Protein AF-A0A538MK66-F1 (afdb_monomer_lite)

Radius of gyration: 10.3 Å; chains: 1; bounding box: 22×10×25 Å

pLDDT: mean 92.74, std 3.63, range [79.94, 98.06]

Secondary structure (DSSP, 8-state):
-EEEEESS--HHHHHHHHHIIIII-TT-EEEEESSGGGS-TTEE-

Sequence (45 aa):
MRWATRRHCHVDRAACAWLIRRFLDPEAEFVFVDDPDEVPADATP

Structure (mmCIF, N/CA/C/O backbone):
data_AF-A0A538MK66-F1
#
_entry.id   AF-A0A538MK66-F1
#
loop_
_atom_site.group_PDB
_atom_site.id
_atom_site.type_symbol
_atom_site.label_atom_id
_atom_site.label_alt_id
_atom_site.label_comp_id
_atom_site.label_asym_id
_atom_site.label_entity_id
_atom_site.label_seq_id
_atom_site.pdbx_PDB_ins_code
_atom_site.Cartn_x
_atom_site.Cartn_y
_atom_site.Cartn_z
_atom_site.occupancy
_atom_site.B_iso_or_equiv
_atom_site.auth_seq_id
_atom_site.auth_comp_id
_atom_site.auth_asym_id
_atom_site.auth_atom_id
_atom_site.pdbx_PDB_model_num
ATOM 1 N N . MET A 1 1 ? -11.026 1.971 -4.013 1.00 90.94 1 MET A N 1
ATOM 2 C CA . MET A 1 1 ? -10.120 2.491 -5.082 1.00 90.94 1 MET A CA 1
ATOM 3 C C . MET A 1 1 ? -8.848 1.643 -5.151 1.00 90.94 1 MET A C 1
ATOM 5 O O . MET A 1 1 ? -8.489 1.062 -4.130 1.00 90.94 1 MET A O 1
ATOM 9 N N . ARG A 1 2 ? -8.167 1.553 -6.309 1.00 93.56 2 ARG A N 1
ATOM 10 C CA . ARG A 1 2 ? -6.895 0.810 -6.444 1.00 93.56 2 ARG A CA 1
ATOM 11 C C . ARG A 1 2 ? -5.682 1.723 -6.256 1.00 93.56 2 ARG A C 1
ATOM 13 O O . ARG A 1 2 ? -5.652 2.831 -6.782 1.00 93.56 2 ARG A O 1
ATOM 20 N N . TRP A 1 3 ? -4.687 1.237 -5.524 1.00 93.94 3 TRP A N 1
ATOM 21 C CA . TRP A 1 3 ? -3.442 1.936 -5.209 1.00 93.94 3 TRP A CA 1
ATOM 22 C C . TRP A 1 3 ? -2.258 1.076 -5.630 1.00 93.94 3 TRP A C 1
ATOM 24 O O . TRP A 1 3 ? -2.192 -0.100 -5.271 1.00 93.94 3 TRP A O 1
ATOM 34 N N . ALA A 1 4 ? -1.316 1.644 -6.371 1.00 94.06 4 ALA A N 1
ATOM 35 C CA . ALA A 1 4 ? -0.086 0.966 -6.743 1.00 94.06 4 ALA A CA 1
ATOM 36 C C . ALA A 1 4 ? 1.074 1.450 -5.871 1.00 94.06 4 ALA A C 1
ATOM 38 O O . ALA A 1 4 ? 1.178 2.615 -5.510 1.00 94.06 4 ALA A O 1
ATOM 39 N N . THR A 1 5 ? 1.968 0.541 -5.503 1.00 93.75 5 THR A N 1
ATOM 40 C CA . THR A 1 5 ? 3.213 0.884 -4.814 1.00 93.75 5 THR A CA 1
ATOM 41 C C . THR A 1 5 ? 4.310 -0.092 -5.216 1.00 93.75 5 THR A C 1
ATOM 43 O O . THR A 1 5 ? 4.034 -1.203 -5.659 1.00 93.75 5 THR A O 1
ATOM 46 N N . ARG A 1 6 ? 5.579 0.288 -5.042 1.00 91.38 6 ARG A N 1
ATOM 47 C CA . ARG A 1 6 ? 6.696 -0.627 -5.308 1.00 91.38 6 ARG A CA 1
ATOM 48 C C . ARG A 1 6 ? 6.690 -1.838 -4.373 1.00 91.38 6 ARG A C 1
ATOM 50 O O . ARG A 1 6 ? 6.387 -1.700 -3.180 1.00 91.38 6 ARG A O 1
ATOM 57 N N . ARG A 1 7 ? 7.101 -2.995 -4.900 1.00 88.25 7 ARG A N 1
ATOM 58 C CA . ARG A 1 7 ? 7.479 -4.180 -4.121 1.00 88.25 7 ARG A CA 1
ATOM 59 C C . ARG A 1 7 ? 8.650 -3.838 -3.195 1.00 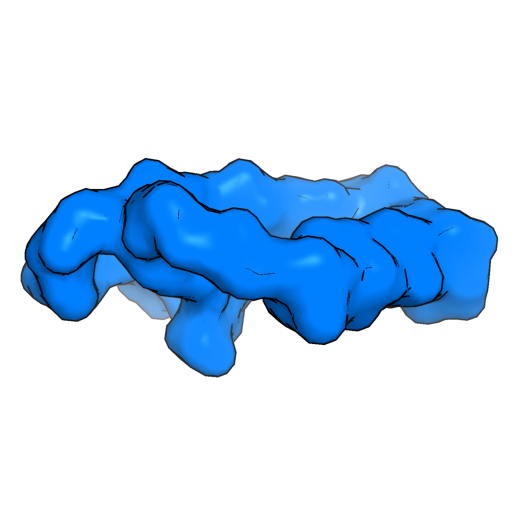88.25 7 ARG A C 1
ATOM 61 O O . ARG A 1 7 ? 9.395 -2.889 -3.430 1.00 88.25 7 ARG A O 1
ATOM 68 N N . HIS A 1 8 ? 8.794 -4.613 -2.120 1.00 88.06 8 HIS A N 1
ATOM 69 C CA . HIS A 1 8 ? 9.762 -4.371 -1.044 1.00 88.06 8 HIS A CA 1
ATOM 70 C C . HIS A 1 8 ? 9.493 -3.046 -0.322 1.00 88.06 8 HIS A C 1
ATOM 72 O O . HIS A 1 8 ? 10.407 -2.316 0.058 1.00 88.06 8 HIS A O 1
ATOM 78 N N . CYS A 1 9 ? 8.207 -2.729 -0.144 1.00 85.31 9 CYS A N 1
ATOM 79 C CA . CYS A 1 9 ? 7.783 -1.520 0.532 1.00 85.31 9 CYS A CA 1
ATOM 80 C C . CYS A 1 9 ? 8.326 -1.474 1.970 1.00 85.31 9 CYS A C 1
ATOM 82 O O . CYS A 1 9 ? 8.254 -2.450 2.719 1.00 85.31 9 CYS A O 1
ATOM 84 N N . HIS A 1 10 ? 8.843 -0.315 2.369 1.00 90.25 10 HIS A N 1
ATOM 85 C CA . HIS A 1 10 ? 9.261 -0.086 3.748 1.00 90.25 10 HIS A CA 1
ATOM 86 C C . HIS A 1 10 ? 8.047 0.032 4.680 1.00 90.25 10 HIS A C 1
ATOM 88 O O . HIS A 1 10 ? 6.920 0.257 4.231 1.00 90.25 10 HIS A O 1
ATOM 94 N N . VAL A 1 11 ? 8.301 -0.079 5.988 1.00 93.75 11 VAL A N 1
ATOM 95 C CA . VAL A 1 11 ? 7.277 -0.037 7.050 1.00 93.75 11 VAL A CA 1
ATOM 96 C C . VAL A 1 11 ? 6.326 1.154 6.903 1.00 93.75 11 VAL A C 1
ATOM 98 O O . VAL A 1 11 ? 5.129 0.996 7.108 1.00 93.75 11 VAL A O 1
ATOM 101 N N . ASP A 1 12 ? 6.837 2.312 6.486 1.00 93.12 12 ASP A N 1
ATOM 102 C CA . ASP A 1 12 ? 6.050 3.524 6.242 1.00 93.12 12 ASP A CA 1
ATOM 103 C C . ASP A 1 12 ? 4.893 3.301 5.249 1.00 93.12 12 ASP A C 1
ATOM 105 O O . ASP A 1 12 ? 3.727 3.513 5.580 1.00 93.12 12 ASP A O 1
ATOM 109 N N . ARG A 1 13 ? 5.181 2.747 4.065 1.00 93.19 13 ARG A N 1
ATOM 110 C CA . ARG A 1 13 ? 4.150 2.499 3.045 1.00 93.19 13 ARG A CA 1
ATOM 111 C C . ARG A 1 13 ? 3.142 1.439 3.480 1.00 93.19 13 ARG A C 1
ATOM 113 O O . ARG A 1 13 ? 1.957 1.559 3.175 1.00 93.19 13 ARG A O 1
ATOM 120 N N . ALA A 1 14 ? 3.594 0.425 4.219 1.00 93.06 14 ALA A N 1
ATOM 121 C CA . ALA A 1 14 ? 2.699 -0.569 4.804 1.00 93.06 14 ALA A CA 1
ATOM 122 C C . ALA A 1 14 ? 1.760 0.062 5.851 1.00 93.06 14 ALA A C 1
ATOM 124 O O . ALA A 1 14 ? 0.566 -0.242 5.870 1.00 93.06 14 ALA A O 1
ATOM 125 N N . ALA A 1 15 ? 2.269 0.981 6.678 1.00 95.88 15 ALA A N 1
ATOM 126 C CA . ALA A 1 15 ? 1.473 1.716 7.656 1.00 95.88 15 ALA A CA 1
ATOM 127 C C . ALA A 1 15 ? 0.447 2.643 6.984 1.00 95.88 15 ALA A C 1
ATOM 129 O O . ALA A 1 15 ? -0.708 2.679 7.409 1.00 95.88 15 ALA A O 1
ATOM 130 N N . CYS A 1 16 ? 0.822 3.331 5.900 1.00 95.12 16 CYS A N 1
ATOM 131 C CA . CYS A 1 16 ? -0.114 4.129 5.106 1.00 95.12 16 CYS A CA 1
ATOM 132 C C . CYS A 1 16 ? -1.236 3.269 4.512 1.00 95.12 16 CYS A C 1
ATOM 134 O O . CYS A 1 16 ? -2.406 3.614 4.664 1.00 95.12 16 CYS A O 1
ATOM 136 N N . ALA A 1 17 ? -0.907 2.128 3.895 1.00 94.62 17 ALA A N 1
ATOM 137 C CA . ALA A 1 17 ? -1.910 1.213 3.346 1.00 94.62 17 ALA A CA 1
ATOM 138 C C . ALA A 1 17 ? -2.871 0.701 4.434 1.00 94.62 17 ALA A C 1
ATOM 140 O O . ALA A 1 17 ? -4.088 0.673 4.236 1.00 94.62 17 ALA A O 1
ATOM 141 N N . TRP A 1 18 ? -2.340 0.363 5.614 1.00 96.00 18 TRP A N 1
ATOM 142 C CA . TRP A 1 18 ? -3.149 -0.016 6.772 1.00 96.00 18 TRP A CA 1
ATOM 143 C C . TRP A 1 18 ? -4.089 1.110 7.216 1.00 96.00 18 TRP A C 1
ATOM 145 O O . TRP A 1 18 ? -5.277 0.865 7.423 1.00 96.00 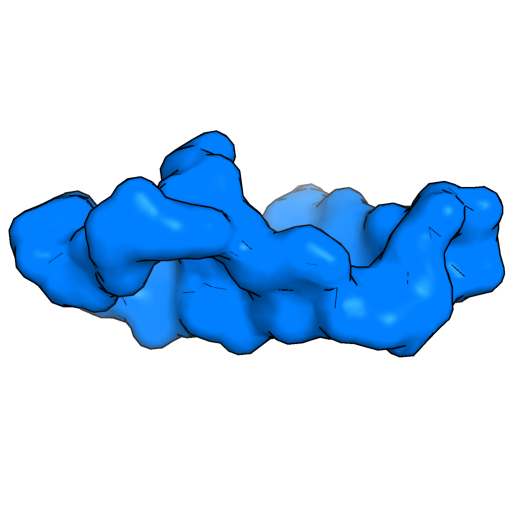18 TRP A O 1
ATOM 155 N N . LEU A 1 19 ? -3.589 2.344 7.325 1.00 97.69 19 LEU A N 1
ATOM 156 C CA . LEU A 1 19 ? -4.380 3.498 7.755 1.00 97.69 19 LEU A CA 1
ATOM 157 C C . LEU A 1 19 ? -5.504 3.801 6.760 1.00 97.69 19 LEU A C 1
ATOM 159 O O . LEU A 1 19 ? -6.646 4.004 7.176 1.00 97.69 19 LEU A O 1
ATOM 163 N N . ILE A 1 20 ? -5.206 3.765 5.458 1.00 96.19 20 ILE A N 1
ATOM 164 C CA . ILE A 1 20 ? -6.199 3.960 4.396 1.00 96.19 20 ILE A CA 1
ATOM 165 C C . ILE A 1 20 ? -7.306 2.912 4.521 1.00 96.19 20 ILE A C 1
ATOM 167 O O . ILE A 1 20 ? -8.471 3.289 4.643 1.00 96.19 20 ILE A O 1
ATOM 171 N N . ARG A 1 21 ? -6.960 1.617 4.597 1.00 96.44 21 ARG A N 1
ATOM 172 C CA . ARG A 1 21 ? -7.960 0.544 4.750 1.00 96.44 21 ARG A CA 1
ATOM 173 C C . ARG A 1 21 ? -8.759 0.648 6.038 1.00 96.44 21 ARG A C 1
ATOM 175 O O . ARG A 1 21 ? -9.908 0.223 6.095 1.00 96.44 21 ARG A O 1
ATOM 182 N N . ARG A 1 22 ? -8.145 1.143 7.109 1.00 97.25 22 ARG A N 1
ATOM 183 C CA . ARG A 1 22 ? -8.786 1.153 8.421 1.00 97.25 22 ARG A CA 1
ATOM 184 C C . ARG A 1 22 ? -9.730 2.336 8.609 1.00 97.25 22 ARG A C 1
ATOM 186 O O . ARG A 1 22 ? -10.728 2.170 9.307 1.00 97.25 22 ARG A O 1
ATOM 193 N N . PHE A 1 23 ? -9.415 3.493 8.028 1.00 98.06 23 PHE A N 1
ATOM 194 C CA . PHE A 1 23 ? -10.081 4.752 8.374 1.00 98.06 23 PHE A CA 1
ATOM 195 C C . PHE A 1 23 ? -10.636 5.546 7.188 1.00 98.06 23 PHE A C 1
ATOM 197 O O . PHE A 1 23 ? -11.508 6.379 7.415 1.00 98.06 23 PHE A O 1
ATOM 204 N N . LEU A 1 24 ? -10.151 5.330 5.961 1.00 95.81 24 LEU A N 1
ATOM 205 C CA . LEU A 1 24 ? -10.518 6.160 4.804 1.00 95.81 24 LEU A CA 1
ATOM 206 C C . LEU A 1 24 ? -11.338 5.392 3.766 1.00 95.81 24 LEU A C 1
ATOM 208 O O . LEU A 1 24 ? -12.414 5.839 3.385 1.00 95.81 24 LEU A O 1
ATOM 212 N N . ASP A 1 25 ? -10.833 4.245 3.320 1.00 96.94 25 ASP A N 1
ATOM 213 C CA . ASP A 1 25 ? -11.449 3.416 2.283 1.00 96.94 25 ASP A CA 1
ATOM 214 C C . ASP A 1 25 ? -11.273 1.928 2.652 1.00 96.94 25 ASP A C 1
ATOM 216 O O . ASP A 1 25 ? -10.229 1.338 2.357 1.00 96.94 25 ASP A O 1
ATOM 220 N N . PRO A 1 26 ? -12.269 1.305 3.317 1.00 96.38 26 PRO A N 1
ATOM 221 C CA . PRO A 1 26 ? -12.231 -0.112 3.695 1.00 96.38 26 PRO A CA 1
ATOM 222 C C . PRO A 1 26 ? -12.101 -1.081 2.516 1.00 96.38 26 PRO A C 1
ATOM 224 O O . PRO A 1 26 ? -11.613 -2.202 2.694 1.00 96.38 26 PRO A O 1
ATOM 227 N N . GLU A 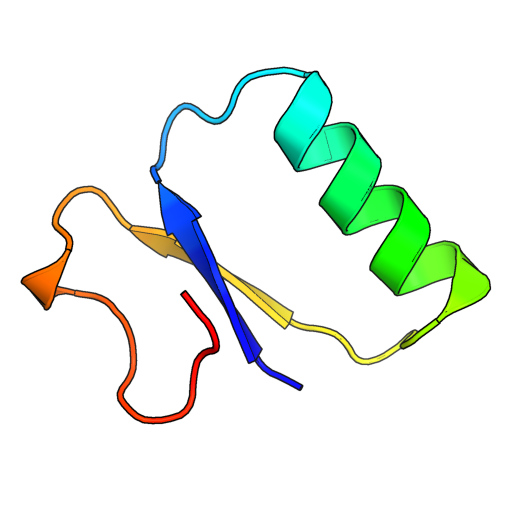1 27 ? -12.512 -0.644 1.325 1.00 96.75 27 GLU A N 1
ATOM 228 C CA . GLU A 1 27 ? -12.476 -1.408 0.079 1.00 96.75 27 GLU A CA 1
ATOM 229 C C . GLU A 1 27 ? -11.232 -1.071 -0.763 1.00 96.75 27 GLU A C 1
ATOM 231 O O . GLU A 1 27 ? -11.116 -1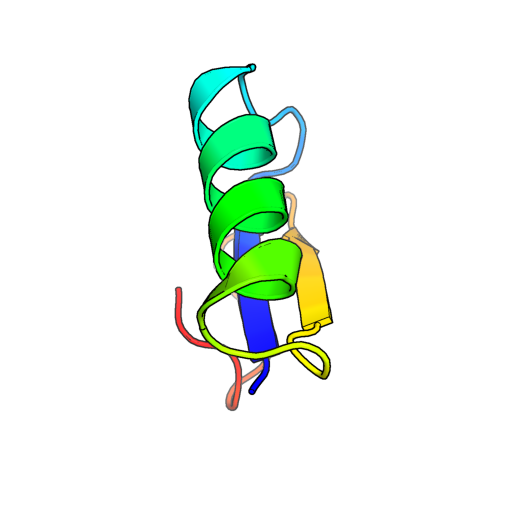.501 -1.908 1.00 96.75 27 GLU A O 1
ATOM 236 N N . ALA A 1 28 ? -10.267 -0.322 -0.212 1.00 95.94 28 ALA A N 1
ATOM 237 C CA . ALA A 1 28 ? -9.028 -0.007 -0.910 1.00 95.94 28 ALA A CA 1
ATOM 238 C C . ALA A 1 28 ? -8.196 -1.265 -1.201 1.00 95.94 28 ALA A C 1
ATOM 240 O O . ALA A 1 28 ? -7.841 -2.045 -0.307 1.00 95.94 28 ALA A O 1
ATOM 241 N N . GLU A 1 29 ? -7.812 -1.411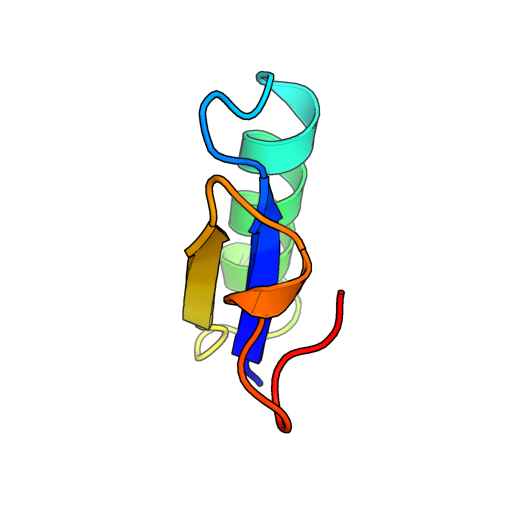 -2.462 1.00 95.50 29 GLU A N 1
ATOM 242 C CA . GLU A 1 29 ? -6.972 -2.493 -2.962 1.00 95.50 29 GLU A CA 1
ATOM 243 C C . GLU A 1 29 ? -5.568 -1.971 -3.261 1.00 95.50 29 GLU A C 1
ATOM 245 O O . GLU A 1 29 ? -5.410 -0.892 -3.831 1.00 95.50 29 GLU A O 1
ATOM 250 N N . PHE A 1 30 ? -4.548 -2.742 -2.882 1.00 94.06 30 PHE A N 1
ATOM 251 C CA . PHE A 1 30 ? -3.145 -2.360 -3.030 1.00 94.06 30 PHE A CA 1
ATOM 252 C C . PHE A 1 30 ? -2.421 -3.367 -3.913 1.00 94.06 30 PHE A C 1
ATOM 254 O O . PHE A 1 30 ? -2.431 -4.567 -3.633 1.00 94.06 30 PHE A O 1
ATOM 261 N N . VAL A 1 31 ? -1.773 -2.866 -4.960 1.00 93.56 31 VAL A N 1
ATOM 262 C CA . VAL A 1 31 ? -0.987 -3.650 -5.911 1.00 93.56 31 VAL A CA 1
ATOM 263 C C . VAL A 1 31 ? 0.487 -3.307 -5.725 1.00 93.56 31 VAL A C 1
ATOM 265 O O . VAL A 1 31 ? 0.867 -2.136 -5.716 1.00 93.56 31 VAL A O 1
ATOM 268 N N . PHE A 1 32 ? 1.315 -4.338 -5.560 1.00 92.12 32 PHE A N 1
ATOM 269 C CA . PHE A 1 32 ? 2.758 -4.199 -5.385 1.00 92.12 32 PHE A CA 1
ATOM 270 C C . PHE A 1 32 ? 3.466 -4.581 -6.682 1.00 92.12 32 PHE A C 1
ATOM 272 O O . PHE A 1 32 ? 3.448 -5.754 -7.058 1.00 92.12 32 PHE A O 1
ATOM 279 N N . VAL A 1 33 ? 4.072 -3.598 -7.341 1.00 93.50 33 VAL A N 1
ATOM 280 C CA . VAL A 1 33 ? 4.734 -3.746 -8.648 1.00 93.50 33 VAL A CA 1
ATOM 281 C C . VAL A 1 33 ? 6.252 -3.660 -8.515 1.00 93.50 33 VAL A C 1
ATOM 283 O O . VAL A 1 33 ? 6.751 -2.942 -7.644 1.00 93.50 33 VAL A O 1
ATOM 286 N N . ASP A 1 34 ? 7.000 -4.388 -9.340 1.00 93.00 34 ASP A N 1
ATOM 287 C CA . ASP A 1 34 ? 8.463 -4.269 -9.381 1.00 93.00 34 ASP A CA 1
ATOM 288 C C . ASP A 1 34 ? 8.882 -3.161 -10.349 1.00 93.00 34 ASP A C 1
ATOM 290 O O . ASP A 1 34 ? 9.780 -2.371 -10.037 1.00 93.00 34 ASP A O 1
ATOM 294 N N . ASP A 1 35 ? 8.172 -3.058 -11.472 1.00 90.19 35 ASP A N 1
ATOM 295 C CA . ASP A 1 35 ? 8.379 -2.064 -12.513 1.00 90.19 35 ASP A CA 1
ATOM 296 C C . ASP A 1 35 ? 7.213 -1.048 -12.561 1.00 90.19 35 ASP A C 1
ATOM 298 O O . ASP A 1 35 ? 6.044 -1.433 -12.458 1.00 90.19 35 ASP A O 1
ATOM 302 N N . PRO A 1 36 ? 7.484 0.266 -12.691 1.00 85.88 36 PRO A N 1
ATOM 303 C CA . PRO A 1 36 ? 6.447 1.277 -12.904 1.00 85.88 36 PRO A CA 1
ATOM 304 C C . PRO A 1 36 ? 5.506 0.999 -14.085 1.00 85.88 36 PRO A C 1
ATOM 306 O O . PRO A 1 36 ? 4.346 1.405 -14.027 1.00 85.88 36 PRO A O 1
ATOM 309 N N . ASP A 1 37 ? 5.967 0.302 -15.123 1.00 90.81 37 ASP A N 1
ATOM 310 C CA . ASP A 1 37 ? 5.156 -0.040 -16.294 1.00 90.81 37 ASP A CA 1
ATOM 311 C C . ASP A 1 37 ? 4.097 -1.119 -15.984 1.00 90.81 37 ASP A C 1
ATOM 313 O O . ASP A 1 37 ? 3.151 -1.308 -16.748 1.00 90.81 37 ASP A O 1
ATOM 317 N N . GLU A 1 38 ? 4.204 -1.804 -14.839 1.00 89.81 38 GLU A N 1
ATOM 318 C CA . GLU A 1 38 ? 3.217 -2.781 -14.362 1.00 89.81 38 GLU A CA 1
ATOM 319 C C . GLU A 1 38 ? 2.052 -2.133 -13.591 1.00 89.81 38 GLU A C 1
ATOM 321 O O . GLU A 1 38 ? 1.125 -2.831 -13.167 1.00 89.81 38 GLU A O 1
ATOM 326 N N . VAL A 1 39 ? 2.081 -0.811 -13.370 1.00 91.50 39 VAL A N 1
ATOM 327 C CA . VAL A 1 39 ? 1.015 -0.094 -12.658 1.00 91.50 39 VAL A CA 1
ATOM 328 C C . VAL A 1 39 ? -0.291 -0.173 -13.465 1.00 91.50 39 VAL A C 1
ATOM 330 O O . VAL A 1 39 ? -0.337 0.296 -14.605 1.00 91.50 39 VAL A O 1
ATOM 333 N N . PRO A 1 40 ? -1.385 -0.727 -12.898 1.00 90.31 40 PRO A N 1
ATOM 334 C CA . PRO A 1 40 ? -2.674 -0.755 -13.580 1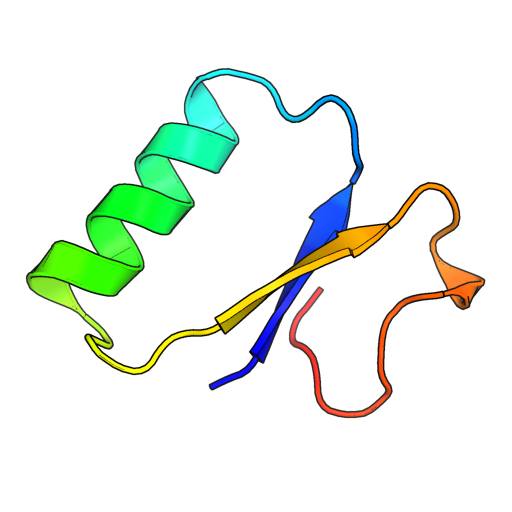.00 90.31 40 PRO A CA 1
ATOM 335 C C . PRO A 1 40 ? -3.150 0.657 -13.930 1.00 90.31 40 PRO A C 1
ATOM 337 O O . PRO A 1 40 ? -3.031 1.570 -13.117 1.00 90.31 40 PRO A O 1
ATOM 340 N N . ALA A 1 41 ? -3.749 0.828 -15.110 1.00 90.62 41 ALA A N 1
ATOM 341 C CA . ALA A 1 41 ? -4.175 2.141 -15.608 1.00 90.62 41 ALA A CA 1
ATOM 342 C C . ALA A 1 41 ? -5.202 2.859 -14.710 1.00 90.62 41 ALA A C 1
ATOM 344 O O . ALA A 1 41 ? -5.368 4.072 -14.804 1.00 90.62 41 ALA A O 1
ATOM 345 N N . ASP A 1 42 ? -5.906 2.116 -13.861 1.00 92.38 42 ASP A N 1
ATOM 346 C CA . ASP A 1 42 ? -6.891 2.631 -12.915 1.00 92.38 42 ASP A CA 1
ATOM 347 C C . ASP A 1 42 ? -6.402 2.608 -11.455 1.00 92.38 42 ASP A C 1
ATOM 349 O O . ASP A 1 42 ? -7.193 2.804 -10.530 1.00 92.38 42 ASP A O 1
ATOM 353 N N . ALA A 1 43 ? -5.110 2.356 -11.238 1.00 90.62 43 ALA A N 1
ATOM 354 C CA . ALA A 1 43 ? -4.486 2.470 -9.933 1.00 90.62 43 ALA A CA 1
ATOM 355 C C . ALA A 1 43 ? -3.847 3.851 -9.753 1.00 90.62 43 ALA A C 1
ATOM 357 O O . ALA A 1 43 ? -3.152 4.361 -10.630 1.00 90.62 43 ALA A O 1
ATOM 358 N N . THR A 1 44 ? -4.045 4.436 -8.575 1.00 87.81 44 THR A N 1
ATOM 359 C CA . THR A 1 44 ? -3.330 5.645 -8.161 1.00 87.81 44 THR A CA 1
ATOM 360 C C . THR A 1 44 ? -1.884 5.273 -7.789 1.00 87.81 44 THR A C 1
ATOM 362 O O . THR A 1 44 ? -1.725 4.388 -6.940 1.00 87.81 44 THR A O 1
ATOM 365 N N . PRO A 1 45 ? -0.852 5.886 -8.404 1.00 79.94 45 PRO A N 1
ATOM 366 C CA . PRO A 1 45 ? 0.561 5.570 -8.149 1.00 79.94 45 PRO A CA 1
ATOM 367 C C . PRO A 1 45 ? 1.122 6.141 -6.834 1.00 79.94 45 PRO A C 1
ATOM 369 O O . PRO A 1 45 ? 0.515 7.085 -6.275 1.00 79.94 45 PRO A O 1
#

Foldseek 3Di:
DEAEDAPPDDPVVVVVVVCCCPPPNVPYHYHHDNDPVPAPPPHDD